Protein AF-W7G709-F1 (afdb_monomer_lite)

Secondary structure (DSSP, 8-state):
--EEEETTEEEEHHHHHHHHHHHHHHHHHHHHHH-TTTT--TTHHHHHHHHHHHHHHHHHHHHHS--EEEE--TT--HHHHHHH--SSEEEEEEE-TT-HHHHHHHHHHHHGGGT---EEEEEETTT-HHHHHHTT--SSSEEEEEEEETTEEEEEEEEE--HHHHHHHHTT-

Sequence (173 aa):
MALICIGSVCFSLFHIGVIILLIINYFSSHIKKIFPSFFKNPNKEEIDKHIGNILEAKRKNKQLEQSIYIELKNTGSLNQVFSSTQNSSIVIKFGAVWCKPCNKIKEYFKNQLNYYYVTLVDIDVDIHPKLNDQHNIKALPTFEFYFNLNNEWVLVHTVIISYKYFSLYRTRK

Structure (mmCIF, N/CA/C/O backbone):
data_AF-W7G709-F1
#
_entry.id   AF-W7G709-F1
#
loop_
_atom_site.group_PDB
_atom_site.id
_atom_site.type_symbol
_atom_site.label_atom_id
_atom_site.label_alt_id
_atom_site.label_comp_id
_atom_site.label_asym_id
_atom_site.label_entity_id
_atom_site.label_seq_id
_atom_site.pdbx_PDB_ins_code
_atom_site.Cartn_x
_atom_site.Cartn_y
_atom_site.Cartn_z
_atom_site.occupancy
_atom_site.B_iso_or_equiv
_atom_site.auth_seq_id
_atom_site.auth_comp_id
_atom_site.auth_asym_id
_atom_site.auth_atom_id
_atom_site.pdbx_PDB_model_num
ATOM 1 N N . MET A 1 1 ? -22.216 15.256 72.982 1.00 58.19 1 MET A N 1
ATOM 2 C CA . MET A 1 1 ? -22.562 14.016 72.254 1.00 58.19 1 MET A CA 1
ATOM 3 C C . MET A 1 1 ? -24.039 13.768 72.474 1.00 58.19 1 MET A C 1
ATOM 5 O O . MET A 1 1 ? -24.439 13.661 73.624 1.00 58.19 1 MET A O 1
ATOM 9 N N . ALA A 1 2 ? -24.855 13.801 71.424 1.00 72.56 2 ALA A N 1
ATOM 10 C CA . ALA A 1 2 ? -26.293 13.628 71.584 1.00 72.56 2 ALA A CA 1
ATOM 11 C C . ALA A 1 2 ? -26.603 12.133 71.815 1.00 72.56 2 ALA A C 1
ATOM 13 O O . ALA A 1 2 ? -26.166 11.272 71.047 1.00 72.56 2 ALA A O 1
ATOM 14 N N . LEU A 1 3 ? -27.296 11.833 72.911 1.00 76.56 3 LEU A N 1
ATOM 15 C CA . LEU A 1 3 ? -27.694 10.491 73.340 1.00 76.56 3 LEU A CA 1
ATOM 16 C C . LEU A 1 3 ? -29.218 10.431 73.336 1.00 76.56 3 LEU A C 1
ATOM 18 O O . LEU A 1 3 ? -29.870 11.354 73.822 1.00 76.56 3 LEU A O 1
ATOM 22 N N . ILE A 1 4 ? -29.774 9.355 72.789 1.00 78.75 4 ILE A N 1
ATOM 23 C CA . ILE A 1 4 ? -31.206 9.069 72.879 1.00 78.75 4 ILE A CA 1
ATOM 24 C C . ILE A 1 4 ? -31.354 7.946 73.901 1.00 78.75 4 ILE A C 1
ATOM 26 O O . ILE A 1 4 ? -30.787 6.867 73.721 1.00 78.75 4 ILE A O 1
ATOM 30 N N . CYS A 1 5 ? -32.082 8.212 74.983 1.00 79.12 5 CYS A N 1
ATOM 31 C CA . CYS A 1 5 ? -32.358 7.229 76.024 1.00 79.12 5 CYS A CA 1
ATOM 32 C C . CYS A 1 5 ? -33.815 6.773 75.924 1.00 79.12 5 CYS A C 1
ATOM 34 O O . CYS A 1 5 ? -34.726 7.600 75.906 1.00 79.12 5 CYS A O 1
ATOM 36 N N . ILE A 1 6 ? -34.030 5.460 75.847 1.00 81.19 6 ILE A N 1
ATOM 37 C CA . ILE A 1 6 ? -35.357 4.837 75.875 1.00 81.19 6 ILE A CA 1
ATOM 38 C C . ILE A 1 6 ? -35.389 3.975 77.136 1.00 81.19 6 ILE A C 1
ATOM 40 O O . ILE A 1 6 ? -34.782 2.907 77.192 1.00 81.19 6 ILE A O 1
ATOM 44 N N . GLY A 1 7 ? -36.047 4.476 78.182 1.00 82.12 7 GLY A N 1
ATOM 45 C CA . GLY A 1 7 ? -36.020 3.853 79.506 1.00 82.12 7 GLY A CA 1
ATOM 46 C C . GLY A 1 7 ? -34.643 3.965 80.170 1.00 82.12 7 GLY A C 1
ATOM 47 O O . GLY A 1 7 ? -34.053 5.042 80.201 1.00 82.12 7 GLY A O 1
ATOM 48 N N . SER A 1 8 ? -34.125 2.857 80.704 1.00 83.12 8 SER A N 1
ATOM 49 C CA . SER A 1 8 ? -32.830 2.791 81.402 1.00 83.12 8 SER A CA 1
ATOM 50 C C . SER A 1 8 ? -31.611 2.663 80.475 1.00 83.12 8 SER A C 1
ATOM 52 O O . SER A 1 8 ? -30.483 2.595 80.962 1.00 83.12 8 SER A O 1
ATOM 54 N N . VAL A 1 9 ? -31.808 2.627 79.150 1.00 76.12 9 VAL A N 1
ATOM 55 C CA . VAL A 1 9 ? -30.741 2.385 78.167 1.00 76.12 9 VAL A CA 1
ATOM 56 C C . VAL A 1 9 ? -30.542 3.613 77.281 1.00 76.12 9 VAL A C 1
ATOM 58 O O . VAL A 1 9 ? -31.484 4.099 76.655 1.00 76.12 9 VAL A O 1
ATOM 61 N N . CYS A 1 10 ? -29.301 4.100 77.204 1.00 78.81 10 CYS A N 1
ATOM 62 C CA . CYS A 1 10 ? -28.908 5.238 76.375 1.00 78.81 10 CYS A CA 1
ATOM 63 C C . CYS A 1 10 ? -28.056 4.782 75.188 1.00 78.81 10 CYS A C 1
ATOM 65 O O . CYS A 1 10 ? -26.997 4.181 75.369 1.00 78.81 10 CYS A O 1
ATOM 67 N N . PHE A 1 11 ? -28.491 5.111 73.972 1.00 71.88 11 PHE A N 1
ATOM 68 C CA . PHE A 1 11 ? -27.750 4.838 72.745 1.00 71.88 11 PHE A CA 1
ATOM 69 C C . PHE A 1 11 ? -27.148 6.134 72.202 1.00 71.88 11 PHE A C 1
ATOM 71 O O . PHE A 1 11 ? -27.828 7.157 72.078 1.00 71.88 11 PHE A O 1
ATOM 78 N N . SER A 1 12 ? -25.858 6.103 71.855 1.00 77.31 12 SER A N 1
ATOM 79 C CA . SER A 1 12 ? -25.249 7.193 71.089 1.00 77.31 12 SER A CA 1
ATOM 80 C C . SER A 1 12 ? -25.960 7.287 69.739 1.00 77.31 12 SER A C 1
ATOM 82 O O . SER A 1 12 ? -26.118 6.270 69.057 1.00 77.31 12 SER A O 1
ATOM 84 N N . LEU A 1 13 ? -26.360 8.495 69.329 1.00 72.06 13 LEU A N 1
ATOM 85 C CA . LEU A 1 13 ? -26.984 8.753 68.021 1.00 72.06 13 LEU A CA 1
ATOM 86 C C . LEU A 1 13 ? -26.172 8.179 66.848 1.00 72.06 13 LEU A C 1
ATOM 88 O O . LEU A 1 13 ? -26.730 7.831 65.809 1.00 72.06 13 LEU A O 1
ATOM 92 N N . PHE A 1 14 ? -24.866 8.001 67.047 1.00 74.44 14 PHE A N 1
ATOM 93 C CA . PHE A 1 14 ? -23.972 7.362 66.092 1.00 74.44 14 PHE A CA 1
ATOM 94 C C . PHE A 1 14 ? -24.328 5.889 65.824 1.00 74.44 14 PHE A C 1
ATOM 96 O O . PHE A 1 14 ? -24.337 5.460 64.674 1.00 74.44 14 PHE A O 1
ATOM 103 N N . HIS A 1 15 ? -24.696 5.117 66.853 1.00 77.25 15 HIS A N 1
ATOM 104 C CA . HIS A 1 15 ? -25.091 3.713 66.686 1.00 77.25 15 HIS A CA 1
ATOM 105 C C . HIS A 1 15 ? -26.432 3.576 65.969 1.00 77.25 15 HIS A C 1
ATOM 107 O O . HIS A 1 15 ? -26.582 2.704 65.117 1.00 77.25 15 HIS A O 1
ATOM 113 N N . ILE A 1 16 ? -27.378 4.470 66.260 1.00 81.12 16 ILE A N 1
ATOM 114 C CA . ILE A 1 16 ? -28.667 4.515 65.561 1.00 81.12 16 ILE A CA 1
ATOM 115 C C . ILE A 1 16 ? -28.438 4.834 64.077 1.00 81.12 16 ILE A C 1
ATOM 117 O O . ILE A 1 16 ? -29.000 4.163 63.215 1.00 81.12 16 ILE A O 1
ATOM 121 N N . GLY A 1 17 ? -27.544 5.780 63.767 1.00 81.94 17 GLY A N 1
ATOM 122 C CA . GLY A 1 17 ? -27.148 6.088 62.390 1.00 81.94 17 GLY A CA 1
ATOM 123 C C . GLY A 1 17 ? -26.525 4.897 61.654 1.00 81.94 17 GLY A C 1
ATOM 124 O O . GLY A 1 17 ? -26.911 4.608 60.523 1.00 81.94 17 GLY A O 1
ATOM 125 N N . VAL A 1 18 ? -25.617 4.157 62.300 1.00 85.50 18 VAL A N 1
ATOM 126 C CA . VAL A 1 18 ? -24.998 2.953 61.713 1.00 85.50 18 VAL A CA 1
ATOM 127 C C . VAL A 1 18 ? -26.038 1.858 61.458 1.00 85.50 18 VAL A C 1
ATOM 129 O O . VAL A 1 18 ? -26.038 1.260 60.385 1.00 85.50 18 VAL A O 1
ATOM 132 N N . ILE A 1 19 ? -26.964 1.627 62.391 1.00 84.06 19 ILE A N 1
ATOM 133 C CA . ILE A 1 19 ? -28.033 0.628 62.232 1.00 84.06 19 ILE A CA 1
ATOM 134 C C . ILE A 1 19 ? -28.986 1.024 61.097 1.00 84.06 19 ILE A C 1
ATOM 136 O O . ILE A 1 19 ? -29.310 0.188 60.256 1.00 84.06 19 ILE A O 1
ATOM 140 N N . ILE A 1 20 ? -29.384 2.297 61.014 1.00 84.25 20 ILE A N 1
ATOM 141 C CA . ILE A 1 20 ? -30.223 2.806 59.919 1.00 84.25 20 ILE A CA 1
ATOM 142 C C . ILE A 1 20 ? -29.513 2.642 58.572 1.00 84.25 20 ILE A C 1
ATOM 144 O O . ILE A 1 20 ? -30.128 2.170 57.620 1.00 84.25 20 ILE A O 1
ATOM 148 N N . LEU A 1 21 ? -28.218 2.958 58.483 1.00 83.19 21 LEU A N 1
ATOM 149 C CA . LEU A 1 21 ? -27.443 2.758 57.256 1.00 83.19 21 LEU A CA 1
ATOM 150 C C . LEU A 1 21 ? -27.347 1.281 56.863 1.00 83.19 21 LEU A C 1
ATOM 152 O O . LEU A 1 21 ? -27.469 0.963 55.681 1.00 83.19 21 LEU A O 1
ATOM 156 N N . LEU A 1 22 ? -27.183 0.372 57.828 1.00 81.69 22 LEU A N 1
ATOM 157 C CA . LEU A 1 22 ? -27.177 -1.069 57.567 1.00 81.69 22 LEU A CA 1
ATOM 158 C C . LEU A 1 22 ? -28.542 -1.563 57.073 1.00 81.69 22 LEU A C 1
ATOM 160 O O . LEU A 1 22 ? -28.590 -2.336 56.117 1.00 81.69 22 LEU A O 1
ATOM 164 N N . ILE A 1 23 ? -29.642 -1.074 57.653 1.00 84.25 23 ILE A N 1
ATOM 165 C CA . ILE A 1 23 ? -31.008 -1.405 57.223 1.00 84.25 23 ILE A CA 1
ATOM 166 C C . ILE A 1 23 ? -31.283 -0.847 55.821 1.00 84.25 23 ILE A C 1
ATOM 168 O O . ILE A 1 23 ? -31.766 -1.583 54.962 1.00 84.25 23 ILE A O 1
ATOM 172 N N . ILE A 1 24 ? -30.927 0.413 55.551 1.00 82.50 24 ILE A N 1
ATOM 173 C CA . ILE A 1 24 ? -31.073 1.031 54.224 1.00 82.50 24 ILE A CA 1
ATOM 174 C C . ILE A 1 24 ? -30.237 0.272 53.192 1.00 82.50 24 ILE A C 1
ATOM 176 O O . ILE A 1 24 ? -30.740 -0.026 52.113 1.00 82.50 24 ILE A O 1
ATOM 180 N N . ASN A 1 25 ? -28.991 -0.089 53.504 1.00 80.25 25 ASN A N 1
ATOM 181 C CA . ASN A 1 25 ? -28.122 -0.821 52.583 1.00 80.25 25 ASN A CA 1
ATOM 182 C C . ASN A 1 25 ? -28.658 -2.238 52.304 1.00 80.25 25 ASN A C 1
ATOM 184 O O . ASN A 1 25 ? -28.755 -2.642 51.142 1.00 80.25 25 ASN A O 1
ATOM 188 N N . TYR A 1 26 ? -29.097 -2.951 53.347 1.00 80.88 26 TYR A N 1
ATOM 189 C CA . TYR A 1 26 ? -29.719 -4.273 53.242 1.00 80.88 26 TYR A CA 1
ATOM 190 C C . TYR A 1 26 ? -30.987 -4.242 52.376 1.00 80.88 26 TYR A C 1
ATOM 192 O O . TYR A 1 26 ? -31.121 -5.021 51.427 1.00 80.88 26 TYR A O 1
ATOM 200 N N . PHE A 1 27 ? -31.884 -3.285 52.632 1.00 77.56 27 PHE A N 1
ATOM 201 C CA . PHE A 1 27 ? -33.106 -3.129 51.849 1.00 77.56 27 PHE A CA 1
ATOM 202 C C . PHE A 1 27 ? -32.852 -2.569 50.450 1.00 77.56 27 PHE A C 1
ATOM 204 O O . PHE A 1 27 ? -33.561 -2.960 49.529 1.00 77.56 27 PHE A O 1
ATOM 211 N N . SER A 1 28 ? -31.832 -1.734 50.228 1.00 66.81 28 SER A N 1
ATOM 212 C CA . SER A 1 28 ? -31.510 -1.201 48.893 1.00 66.81 28 SER A CA 1
ATOM 213 C C . SER A 1 28 ? -31.225 -2.314 47.878 1.00 66.81 28 SER A C 1
ATOM 215 O O . SER A 1 28 ? -31.598 -2.210 46.707 1.00 66.81 28 SER A O 1
ATOM 217 N N . SER A 1 29 ? -30.623 -3.411 48.345 1.00 63.19 29 SER A N 1
ATOM 218 C CA . SER A 1 29 ? -30.356 -4.605 47.543 1.00 63.19 29 SER A CA 1
ATOM 219 C C . SER A 1 29 ? -31.650 -5.343 47.180 1.00 63.19 29 SER A C 1
ATOM 221 O O . SER A 1 29 ? -31.835 -5.772 46.039 1.00 63.19 29 SER A O 1
ATOM 223 N N . HIS A 1 30 ? -32.594 -5.427 48.121 1.00 68.19 30 HIS A N 1
ATOM 224 C CA . HIS A 1 30 ? -33.884 -6.084 47.910 1.00 68.19 30 HIS A CA 1
ATOM 225 C C . HIS A 1 30 ? -34.884 -5.232 47.113 1.00 68.19 30 HIS A C 1
ATOM 227 O O . HIS A 1 30 ? -35.581 -5.764 46.253 1.00 68.19 30 HIS A O 1
ATOM 233 N N . ILE A 1 31 ? -34.915 -3.913 47.313 1.00 66.31 31 ILE A N 1
ATOM 234 C CA . ILE A 1 31 ? -35.803 -2.977 46.603 1.00 66.31 31 ILE A CA 1
ATOM 235 C C . ILE A 1 31 ? -35.521 -2.990 45.093 1.00 66.31 31 ILE A C 1
ATOM 237 O O . ILE A 1 31 ? -36.461 -3.014 44.298 1.00 66.31 31 ILE A O 1
ATOM 241 N N . LYS A 1 32 ? -34.246 -3.073 44.679 1.00 61.91 32 LYS A N 1
ATOM 242 C CA . LYS A 1 32 ? -33.859 -3.207 43.259 1.00 61.91 32 LYS A CA 1
ATOM 243 C C . LYS A 1 32 ? -34.388 -4.490 42.605 1.00 61.91 32 LYS A C 1
ATOM 245 O O . LYS A 1 32 ? -34.654 -4.488 41.407 1.00 61.91 32 LYS A O 1
ATOM 250 N N . LYS A 1 33 ? -34.547 -5.573 43.377 1.00 67.06 33 LYS A N 1
ATOM 251 C CA . LYS A 1 33 ? -35.138 -6.842 42.913 1.00 67.06 33 LYS A CA 1
ATOM 252 C C . LYS A 1 33 ? -36.668 -6.833 42.927 1.00 67.06 33 LYS A C 1
ATOM 254 O O . LYS A 1 33 ? -37.264 -7.522 42.110 1.00 67.06 33 LYS A O 1
ATOM 259 N N . ILE A 1 34 ? -37.287 -6.084 43.842 1.00 70.75 34 ILE A N 1
ATOM 260 C CA . ILE A 1 34 ? -38.748 -6.035 44.029 1.00 70.75 34 ILE A CA 1
ATOM 261 C C . ILE A 1 34 ? -39.419 -5.086 43.027 1.00 70.75 34 ILE A C 1
ATOM 263 O O . ILE A 1 34 ? -40.490 -5.404 42.520 1.00 70.75 34 ILE A O 1
ATOM 267 N N . PHE A 1 35 ? -38.783 -3.963 42.680 1.00 63.22 35 PHE A N 1
ATOM 268 C CA . PHE A 1 35 ? -39.315 -3.002 41.705 1.00 63.22 35 PHE A CA 1
ATOM 269 C C . PHE A 1 35 ? -38.392 -2.817 40.485 1.00 63.22 35 PHE A C 1
ATOM 271 O O . PHE A 1 35 ? -37.974 -1.695 40.188 1.00 63.22 35 PHE A O 1
ATOM 278 N N . PRO A 1 36 ? -38.078 -3.884 39.725 1.00 59.50 36 PRO A N 1
ATOM 279 C CA . PRO A 1 36 ? -37.261 -3.770 38.516 1.00 59.50 36 PRO A CA 1
ATOM 280 C C . PRO A 1 36 ? -37.953 -2.921 37.436 1.00 59.50 36 PRO A C 1
ATOM 282 O O . PRO A 1 36 ? -37.284 -2.281 36.628 1.00 59.50 36 PRO A O 1
ATOM 285 N N . SER A 1 37 ? -39.291 -2.870 37.446 1.00 56.69 37 SER A N 1
ATOM 286 C CA . SER A 1 37 ? -40.111 -2.043 36.555 1.00 56.69 37 SER A CA 1
ATOM 287 C C . SER A 1 37 ? -40.030 -0.544 36.860 1.00 56.69 37 SER A C 1
ATOM 289 O O . SER A 1 37 ? -40.105 0.249 35.929 1.00 56.69 37 SER A O 1
ATOM 291 N N . PHE A 1 38 ? -39.819 -0.140 38.120 1.00 58.53 38 PHE A N 1
ATOM 292 C CA . PHE A 1 38 ? -39.747 1.276 38.520 1.00 58.53 38 PHE A CA 1
ATOM 293 C C . PHE A 1 38 ? -38.429 1.941 38.092 1.00 58.53 38 PHE A C 1
ATOM 295 O O . PHE A 1 38 ? -38.383 3.135 37.820 1.00 58.53 38 PHE A O 1
ATOM 302 N N . PHE A 1 39 ? -37.357 1.155 37.966 1.00 61.03 39 PHE A N 1
ATOM 303 C CA . PHE A 1 39 ? -36.074 1.606 37.416 1.00 61.03 39 PHE A CA 1
ATOM 304 C C . PHE A 1 39 ? -35.947 1.361 35.901 1.00 61.03 39 PHE A C 1
ATOM 306 O O . PHE A 1 39 ? -34.891 1.626 35.318 1.00 61.03 39 PHE A O 1
ATOM 313 N N . LYS A 1 40 ? -36.996 0.847 35.237 1.00 61.53 40 LYS A N 1
ATOM 314 C CA . LYS A 1 40 ? -37.006 0.644 33.785 1.00 61.53 40 LYS A CA 1
ATOM 315 C C . LYS A 1 40 ? -37.235 2.002 33.118 1.00 61.53 40 LYS A C 1
ATOM 317 O O . LYS A 1 40 ? -38.361 2.468 33.009 1.00 61.53 40 LYS A O 1
ATOM 322 N N . ASN A 1 41 ? -36.144 2.651 32.709 1.00 63.28 41 ASN A N 1
ATOM 323 C CA . ASN A 1 41 ? -36.203 3.890 31.935 1.00 63.28 41 ASN A CA 1
ATOM 324 C C . ASN A 1 41 ? -37.074 3.656 30.677 1.00 63.28 41 ASN A C 1
ATOM 326 O O . ASN A 1 41 ? -36.724 2.774 29.885 1.00 63.28 41 ASN A O 1
ATOM 330 N N . PRO A 1 42 ? -38.180 4.404 30.488 1.00 63.09 42 PRO A N 1
ATOM 331 C CA . PRO A 1 42 ? -39.122 4.184 29.389 1.00 63.09 42 PRO A CA 1
ATOM 332 C C . PRO A 1 42 ? -38.474 4.321 28.004 1.00 63.09 42 PRO A C 1
ATOM 334 O O . PRO A 1 42 ? -38.905 3.655 27.070 1.00 63.09 42 PRO A O 1
ATOM 337 N N . ASN A 1 43 ? -37.382 5.084 27.884 1.00 67.31 43 ASN A N 1
ATOM 338 C CA . ASN A 1 43 ? -36.702 5.329 26.607 1.00 67.31 43 ASN A CA 1
ATOM 339 C C . ASN A 1 43 ? -35.505 4.391 26.366 1.00 67.31 43 ASN A C 1
ATOM 341 O O . ASN A 1 43 ? -34.775 4.550 25.389 1.00 67.31 43 ASN A O 1
ATOM 345 N N . LYS A 1 44 ? -35.256 3.417 27.252 1.00 80.06 44 LYS A N 1
ATOM 346 C CA . LYS A 1 44 ? -34.078 2.537 27.159 1.00 80.06 44 LYS A CA 1
ATOM 347 C C . LYS A 1 44 ? -34.056 1.714 25.870 1.00 80.06 44 LYS A C 1
ATOM 349 O O . LYS A 1 44 ? -33.007 1.556 25.265 1.00 80.06 44 LYS A O 1
ATOM 354 N N . GLU A 1 45 ? -35.217 1.240 25.439 1.00 80.88 45 GLU A N 1
ATOM 355 C CA . GLU A 1 45 ? -35.358 0.404 24.244 1.00 80.88 45 GLU A CA 1
ATOM 356 C C . GLU A 1 45 ? -35.073 1.197 22.955 1.00 80.88 45 GLU A C 1
ATOM 358 O O . GLU A 1 45 ? -34.442 0.696 22.026 1.00 80.88 45 GLU A O 1
ATOM 363 N N . GLU A 1 46 ? -35.453 2.477 22.931 1.00 85.00 46 GLU A N 1
ATOM 364 C CA . GLU A 1 46 ? -35.155 3.397 21.831 1.00 85.00 46 GLU A CA 1
ATOM 365 C C . GLU A 1 46 ? -33.663 3.762 21.782 1.00 85.00 46 GLU A C 1
ATOM 367 O O . GLU A 1 46 ? -33.058 3.770 20.707 1.00 85.00 46 GLU A O 1
ATOM 372 N N . ILE A 1 47 ? -33.043 3.976 22.947 1.00 86.31 47 ILE A N 1
ATOM 373 C CA . ILE A 1 47 ? -31.597 4.209 23.078 1.00 86.31 47 ILE A CA 1
ATOM 374 C C . ILE A 1 47 ? -30.807 2.983 22.606 1.00 86.31 47 ILE A C 1
ATOM 376 O O . ILE A 1 47 ? -29.882 3.127 21.805 1.00 86.31 47 ILE A O 1
ATOM 380 N N . ASP A 1 48 ? -31.185 1.780 23.042 1.00 87.69 48 ASP A N 1
ATOM 381 C CA . ASP A 1 48 ? -30.518 0.533 22.654 1.00 87.69 48 ASP A CA 1
ATOM 382 C C . ASP A 1 48 ? -30.643 0.291 21.138 1.00 87.69 48 ASP A C 1
ATOM 384 O O . ASP A 1 48 ? -29.667 -0.089 20.482 1.00 87.69 48 ASP A O 1
ATOM 388 N N . LYS A 1 49 ? -31.803 0.610 20.543 1.00 92.12 49 LYS A N 1
ATOM 389 C CA . LYS A 1 49 ? -32.015 0.569 19.086 1.00 92.12 49 LYS A CA 1
ATOM 390 C C . LYS A 1 49 ? -31.144 1.588 18.347 1.00 92.12 49 LYS A C 1
ATOM 392 O O . LYS A 1 49 ? -30.542 1.258 17.325 1.00 92.12 49 LYS A O 1
ATOM 397 N N . HIS A 1 50 ? -31.037 2.813 18.861 1.00 90.19 50 HIS A N 1
ATOM 398 C CA . HIS A 1 50 ? -30.198 3.855 18.268 1.00 90.19 50 HIS A CA 1
ATOM 399 C C . HIS A 1 50 ? -28.708 3.485 18.324 1.00 90.19 50 HIS A C 1
ATOM 401 O O . HIS A 1 50 ? -27.993 3.616 17.328 1.00 90.19 50 HIS A O 1
ATOM 407 N N . ILE A 1 51 ? -28.252 2.938 19.455 1.00 91.31 51 ILE A N 1
ATOM 408 C CA . ILE A 1 51 ? -26.895 2.400 19.613 1.00 91.31 51 ILE A CA 1
ATOM 409 C C . ILE A 1 51 ? -26.663 1.249 18.628 1.00 91.31 51 ILE A C 1
ATOM 411 O O . ILE A 1 51 ? -25.631 1.234 17.957 1.00 91.31 51 ILE A O 1
ATOM 415 N N . GLY A 1 52 ? -27.621 0.328 18.486 1.00 90.81 52 GLY A N 1
ATOM 416 C CA . GLY A 1 52 ? -27.569 -0.756 17.502 1.00 90.81 52 GLY A CA 1
ATOM 417 C C . GLY A 1 52 ? -27.345 -0.242 16.079 1.00 90.81 52 GLY A C 1
ATOM 418 O O . GLY A 1 52 ? -26.390 -0.656 15.421 1.00 90.81 52 GLY A O 1
ATOM 419 N N . ASN A 1 53 ? -28.135 0.745 15.653 1.00 90.75 53 ASN A N 1
ATOM 420 C CA . ASN A 1 53 ? -28.020 1.357 14.328 1.00 90.75 53 ASN A CA 1
ATOM 421 C C . ASN A 1 53 ? -26.662 2.052 14.113 1.00 90.75 53 ASN A C 1
ATOM 423 O O . ASN A 1 53 ? -26.042 1.889 13.061 1.00 90.75 53 ASN A O 1
ATOM 427 N N . ILE A 1 54 ? -26.157 2.792 15.110 1.00 90.38 54 ILE A N 1
ATOM 428 C CA . ILE A 1 54 ? -24.828 3.430 15.045 1.00 90.38 54 ILE A CA 1
ATOM 429 C C . ILE A 1 54 ? -23.725 2.371 14.934 1.00 90.38 54 ILE A C 1
ATOM 431 O O . ILE A 1 54 ? -22.775 2.536 14.165 1.00 90.38 54 ILE A O 1
ATOM 435 N N . LEU A 1 55 ? -23.827 1.281 15.697 1.00 90.25 55 LEU A N 1
ATOM 436 C CA . LEU A 1 55 ? -22.853 0.192 15.666 1.00 90.25 55 LEU A CA 1
ATOM 437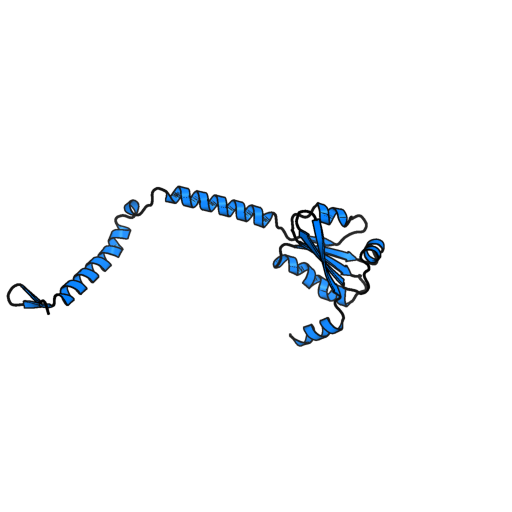 C C . LEU A 1 55 ? -22.890 -0.565 14.336 1.00 90.25 55 LEU A C 1
ATOM 439 O O . LEU A 1 55 ? -21.832 -0.938 13.830 1.00 90.25 55 LEU A O 1
ATOM 443 N N . GLU A 1 56 ? -24.066 -0.773 13.750 1.00 88.50 56 GLU A N 1
ATOM 444 C CA . GLU A 1 56 ? -24.209 -1.362 12.417 1.00 88.50 56 GLU A CA 1
ATOM 445 C C . GLU A 1 56 ? -23.642 -0.458 11.322 1.00 88.50 56 GLU A C 1
ATOM 447 O O . GLU A 1 56 ? -22.897 -0.941 10.470 1.00 88.50 56 GLU A O 1
ATOM 452 N N . ALA A 1 57 ? -23.908 0.849 11.370 1.00 80.12 57 ALA A N 1
ATOM 453 C CA . ALA A 1 57 ? -23.319 1.811 10.441 1.00 80.12 57 ALA A CA 1
ATOM 454 C C . ALA A 1 57 ? -21.786 1.852 10.570 1.00 80.12 57 ALA A C 1
ATOM 456 O O . ALA A 1 57 ? -21.075 1.799 9.567 1.00 80.12 57 ALA A O 1
ATOM 457 N N . LYS A 1 58 ? -21.257 1.847 11.803 1.00 80.81 58 LYS A N 1
ATOM 458 C CA . LYS A 1 58 ? -19.810 1.744 12.052 1.00 80.81 58 LYS A CA 1
ATOM 459 C C . LYS A 1 58 ? -19.225 0.429 11.541 1.00 80.81 58 LYS A C 1
ATOM 461 O O . LYS A 1 58 ? -18.131 0.445 10.985 1.00 80.81 58 LYS A O 1
ATOM 466 N N . ARG A 1 59 ? -19.929 -0.698 11.701 1.00 78.56 59 ARG A N 1
ATOM 467 C CA . ARG A 1 59 ? -19.500 -1.996 11.153 1.00 78.56 59 ARG A CA 1
ATOM 468 C C . ARG A 1 59 ? -19.475 -1.977 9.629 1.00 78.56 59 ARG A C 1
ATOM 470 O O . ARG A 1 59 ? -18.465 -2.381 9.072 1.00 78.56 59 ARG A O 1
ATOM 477 N N . LYS A 1 60 ? -20.518 -1.461 8.973 1.00 71.00 60 LYS A N 1
ATOM 478 C CA . LYS A 1 60 ? -20.565 -1.325 7.508 1.00 71.00 60 LYS A CA 1
ATOM 479 C C . LYS A 1 60 ? -19.451 -0.417 6.984 1.00 71.00 60 LYS A C 1
ATOM 481 O O . LYS A 1 60 ? -18.766 -0.813 6.054 1.00 71.00 60 LYS A O 1
ATOM 486 N N . ASN A 1 61 ? -19.192 0.722 7.627 1.00 67.81 61 ASN A N 1
ATOM 487 C CA . ASN A 1 61 ? -18.091 1.616 7.243 1.00 67.81 61 ASN A CA 1
ATOM 488 C C . ASN A 1 61 ? -16.711 0.970 7.456 1.00 67.81 61 ASN A C 1
ATOM 490 O O . ASN A 1 61 ? -15.880 0.996 6.556 1.00 67.81 61 ASN A O 1
ATOM 494 N N . LYS A 1 62 ? -16.493 0.288 8.588 1.00 65.38 62 LYS A N 1
ATOM 495 C CA . LYS A 1 62 ? -15.267 -0.492 8.840 1.00 65.38 62 LYS A CA 1
ATOM 496 C C . LYS A 1 62 ? -15.071 -1.628 7.826 1.00 65.38 62 LYS A C 1
ATOM 498 O O . LYS A 1 62 ? -13.950 -2.031 7.550 1.00 65.38 62 LYS A O 1
ATOM 503 N N . GLN A 1 63 ? -16.166 -2.159 7.289 1.00 59.19 63 GLN A N 1
ATOM 504 C CA . GLN A 1 63 ? -16.171 -3.194 6.260 1.00 59.19 63 GLN A CA 1
ATOM 505 C C . GLN A 1 63 ? -16.103 -2.619 4.834 1.00 59.19 63 GLN A C 1
ATOM 507 O O . GLN A 1 63 ? -15.940 -3.401 3.906 1.00 59.19 63 GLN A O 1
ATOM 512 N N . LEU A 1 64 ? -16.215 -1.298 4.646 1.00 57.78 64 LEU A N 1
ATOM 513 C CA . LEU A 1 64 ? -15.879 -0.594 3.401 1.00 57.78 64 LEU A CA 1
ATOM 514 C C . LEU A 1 64 ? -14.383 -0.233 3.345 1.00 57.78 64 LEU A C 1
ATOM 516 O O . LEU A 1 64 ? -13.800 -0.234 2.267 1.00 57.78 64 LEU A O 1
ATOM 520 N N . GLU A 1 65 ? -13.742 -0.004 4.494 1.00 63.03 65 GLU A N 1
ATOM 521 C CA . GLU A 1 65 ? -12.285 0.170 4.635 1.00 63.03 65 GLU A CA 1
ATOM 522 C C . GLU A 1 65 ? -11.542 -1.180 4.628 1.00 63.03 65 GLU A C 1
ATOM 524 O O . GLU A 1 65 ? -10.720 -1.468 5.496 1.00 63.03 65 GLU A O 1
ATOM 529 N N . GLN A 1 66 ? -11.850 -2.082 3.694 1.00 73.44 66 GLN A N 1
ATOM 530 C CA . GLN A 1 66 ? -11.068 -3.319 3.595 1.00 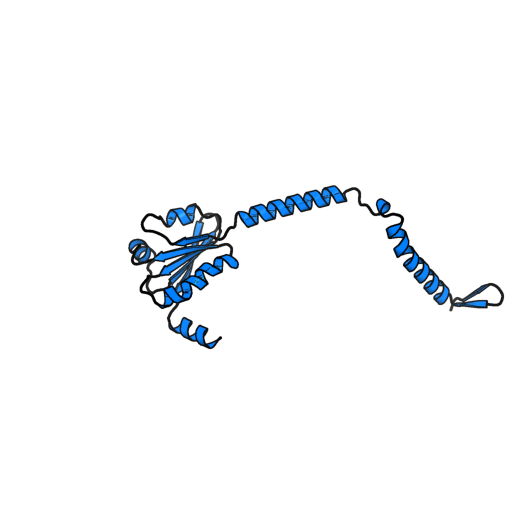73.44 66 GLN A CA 1
ATOM 531 C C . GLN A 1 66 ? -9.700 -2.976 3.016 1.00 73.44 66 GLN A C 1
ATOM 533 O O . GLN A 1 66 ? -9.586 -2.354 1.958 1.00 73.44 66 GLN A O 1
ATOM 538 N N . SER A 1 67 ? -8.650 -3.363 3.729 1.00 86.94 67 SER A N 1
ATOM 539 C CA . SER A 1 67 ? -7.282 -3.273 3.250 1.00 86.94 67 SER A CA 1
ATOM 540 C C . SER A 1 67 ? -7.091 -4.285 2.111 1.00 86.94 67 SER A C 1
ATOM 542 O O . SER A 1 67 ? -7.545 -5.428 2.186 1.00 86.94 67 SER A O 1
ATOM 544 N N . ILE A 1 68 ? -6.457 -3.864 1.014 1.00 91.88 68 ILE A N 1
ATOM 545 C CA . ILE A 1 68 ? -6.351 -4.662 -0.220 1.00 91.88 68 ILE A CA 1
ATOM 546 C C . ILE A 1 68 ? -4.878 -4.832 -0.571 1.00 91.88 68 ILE A C 1
ATOM 548 O O . ILE A 1 68 ? -4.129 -3.862 -0.549 1.00 91.88 68 ILE A O 1
ATOM 552 N N . TYR A 1 69 ? -4.463 -6.045 -0.941 1.00 94.44 69 TYR A N 1
ATOM 553 C CA . TYR A 1 69 ? -3.153 -6.297 -1.542 1.00 94.44 69 TYR A CA 1
ATOM 554 C C . TYR A 1 69 ? -3.309 -6.668 -3.015 1.00 94.44 69 TYR A C 1
ATOM 556 O O . TYR A 1 69 ? -4.076 -7.570 -3.356 1.00 94.44 69 TYR A O 1
ATOM 564 N N . ILE A 1 70 ? -2.561 -5.985 -3.879 1.00 94.31 70 ILE A N 1
ATOM 565 C CA . ILE A 1 70 ? -2.603 -6.146 -5.331 1.00 94.31 70 ILE A CA 1
ATOM 566 C C . ILE A 1 70 ? -1.186 -6.403 -5.833 1.00 94.31 70 ILE A C 1
ATOM 568 O O . ILE A 1 70 ? -0.296 -5.581 -5.649 1.00 94.31 70 ILE A O 1
ATOM 572 N N . GLU A 1 71 ? -0.985 -7.525 -6.516 1.00 94.44 71 GLU A N 1
ATOM 573 C CA . GLU A 1 71 ? 0.213 -7.760 -7.324 1.00 94.44 71 GLU A CA 1
ATOM 574 C C . GLU A 1 71 ? -0.089 -7.306 -8.756 1.00 94.44 71 GLU A C 1
ATOM 576 O O . GLU A 1 71 ? -0.964 -7.868 -9.426 1.00 94.44 71 GLU A O 1
ATOM 581 N N . LEU A 1 72 ? 0.569 -6.234 -9.203 1.00 92.75 72 LEU A N 1
ATOM 582 C CA . LEU A 1 72 ? 0.242 -5.585 -10.468 1.00 92.75 72 LEU A CA 1
ATOM 583 C C . LEU A 1 72 ? 0.743 -6.440 -11.642 1.00 92.75 72 LEU A C 1
ATOM 585 O O . LEU A 1 72 ? 1.937 -6.510 -11.926 1.00 92.75 72 LEU A O 1
ATOM 589 N N . LYS A 1 73 ? -0.180 -7.099 -12.347 1.00 85.19 73 LYS A N 1
ATOM 590 C CA . LYS A 1 73 ? 0.121 -7.903 -13.547 1.00 85.19 73 LYS A CA 1
ATOM 591 C C . LYS A 1 73 ? 0.295 -7.020 -14.790 1.00 85.19 73 LYS A C 1
ATOM 593 O O . LYS A 1 73 ? -0.165 -5.886 -14.796 1.00 85.19 73 LYS A O 1
ATOM 598 N N . ASN A 1 74 ? 0.865 -7.575 -15.866 1.00 70.31 74 ASN A N 1
ATOM 599 C CA . ASN A 1 74 ? 1.105 -6.901 -17.159 1.00 70.31 74 ASN A CA 1
ATOM 600 C C . ASN A 1 74 ? -0.099 -6.130 -17.738 1.00 70.31 74 ASN A C 1
ATOM 602 O O . ASN A 1 74 ? 0.082 -5.126 -18.415 1.00 70.31 74 ASN A O 1
ATOM 606 N N . THR A 1 75 ? -1.328 -6.593 -17.501 1.00 67.50 75 THR A N 1
ATOM 607 C CA . THR A 1 75 ? -2.556 -5.951 -18.004 1.00 67.50 75 THR A CA 1
ATOM 608 C C . THR A 1 75 ? -3.175 -4.953 -17.022 1.00 67.50 75 THR A C 1
ATOM 610 O O . THR A 1 75 ? -4.137 -4.273 -17.371 1.00 67.50 75 THR A O 1
ATOM 613 N N . GLY A 1 76 ? -2.679 -4.885 -15.784 1.00 70.50 76 GLY A N 1
ATOM 614 C CA . GLY A 1 76 ? -3.205 -4.004 -14.746 1.00 70.50 76 GLY A CA 1
ATOM 615 C C . GLY A 1 76 ? -2.651 -2.590 -14.881 1.00 70.50 76 GLY A C 1
ATOM 616 O O . GLY A 1 76 ? -1.446 -2.406 -15.024 1.00 70.50 76 GLY A O 1
ATOM 617 N N . SER A 1 77 ? -3.523 -1.583 -14.802 1.00 83.94 77 SER A N 1
ATOM 618 C CA . SER A 1 77 ? -3.111 -0.176 -14.816 1.00 83.94 77 SER A CA 1
ATOM 619 C C . SER A 1 77 ? -3.050 0.382 -13.399 1.00 83.94 77 SER A C 1
ATOM 621 O O . SER A 1 77 ? -4.052 0.374 -12.686 1.00 83.94 77 SER A O 1
ATOM 623 N N . LEU A 1 78 ? -1.901 0.940 -13.008 1.00 91.50 78 LEU A N 1
ATOM 624 C CA . LEU A 1 78 ? -1.724 1.568 -11.695 1.00 91.50 78 LEU A CA 1
ATOM 625 C C . LEU A 1 78 ? -2.763 2.679 -11.442 1.00 91.50 78 LEU A C 1
ATOM 627 O O . LEU A 1 78 ? -3.352 2.739 -10.368 1.00 91.50 78 LEU A O 1
ATOM 631 N N . ASN A 1 79 ? -3.086 3.477 -12.463 1.00 91.50 79 ASN A N 1
ATOM 632 C CA . ASN A 1 79 ? -4.104 4.532 -12.380 1.00 91.50 79 ASN A CA 1
ATOM 633 C C . ASN A 1 79 ? -5.486 4.006 -11.966 1.00 91.50 79 ASN A C 1
ATOM 635 O O . ASN A 1 79 ? -6.198 4.670 -11.219 1.00 91.50 79 ASN A O 1
ATOM 639 N N . GLN A 1 80 ? -5.859 2.795 -12.396 1.00 91.62 80 GLN A N 1
ATOM 640 C CA . GLN A 1 80 ? -7.131 2.195 -11.990 1.00 91.62 80 GLN A CA 1
ATOM 641 C C . GLN A 1 80 ? -7.143 1.889 -10.493 1.00 91.62 80 GLN A C 1
ATOM 643 O O . GLN A 1 80 ? -8.181 2.044 -9.861 1.00 91.62 80 GLN A O 1
ATOM 648 N N . VAL A 1 81 ? -6.006 1.506 -9.906 1.00 92.81 81 VAL A N 1
ATOM 649 C CA . VAL A 1 81 ? -5.895 1.293 -8.455 1.00 92.81 81 VAL A CA 1
ATOM 650 C C . VAL A 1 81 ? -6.137 2.603 -7.702 1.00 92.81 81 VAL A C 1
ATOM 652 O O . VAL A 1 81 ? -6.934 2.629 -6.768 1.00 92.81 81 VAL A O 1
ATOM 655 N N . PHE A 1 82 ? -5.529 3.701 -8.158 1.00 92.56 82 PHE A N 1
ATOM 656 C CA . PHE A 1 82 ? -5.731 5.036 -7.583 1.00 92.56 82 PHE A CA 1
ATOM 657 C C . PHE A 1 82 ? -7.179 5.540 -7.688 1.00 92.56 82 PHE A C 1
ATOM 659 O O . PHE A 1 82 ? -7.646 6.232 -6.787 1.00 92.56 82 PHE A O 1
ATOM 666 N N . SER A 1 83 ? -7.897 5.205 -8.764 1.00 90.81 83 SER A N 1
ATOM 667 C CA . SER A 1 83 ? -9.301 5.609 -8.944 1.00 90.81 83 SER A CA 1
ATOM 668 C C . SER A 1 83 ? -10.310 4.692 -8.250 1.00 90.81 83 SER A C 1
ATOM 670 O O . SER A 1 83 ? -11.415 5.131 -7.953 1.00 90.81 83 SER A O 1
ATOM 672 N N . SER A 1 84 ? -9.973 3.416 -8.048 1.00 88.25 84 SER A N 1
ATOM 673 C CA . SER A 1 84 ? -10.912 2.400 -7.542 1.00 88.25 84 SER A CA 1
ATOM 674 C C . SER A 1 84 ? -10.835 2.181 -6.037 1.00 88.25 84 SER A C 1
ATOM 676 O O . SER A 1 84 ? -11.767 1.620 -5.460 1.00 88.25 84 SER A O 1
ATOM 678 N N . THR A 1 85 ? -9.738 2.582 -5.392 1.00 88.75 85 THR A N 1
ATOM 679 C CA . THR A 1 85 ? -9.583 2.337 -3.961 1.00 88.75 85 THR A CA 1
ATOM 680 C C . THR A 1 85 ? -10.454 3.258 -3.110 1.00 88.75 85 THR A C 1
ATOM 682 O O . THR A 1 85 ? -10.541 4.460 -3.341 1.00 88.75 85 THR A O 1
ATOM 685 N N . GLN A 1 86 ? -11.070 2.674 -2.082 1.00 86.94 86 GLN A N 1
ATOM 686 C CA . GLN A 1 86 ? -11.814 3.388 -1.042 1.00 86.94 86 GLN A CA 1
ATOM 687 C C . GLN A 1 86 ? -10.891 3.861 0.100 1.00 86.94 86 GLN A C 1
ATOM 689 O O . GLN A 1 86 ? -11.289 4.698 0.906 1.00 86.94 86 GLN A O 1
ATOM 694 N N . ASN A 1 87 ? -9.672 3.314 0.199 1.00 89.12 87 ASN A N 1
ATOM 695 C CA . ASN A 1 87 ? -8.740 3.624 1.283 1.00 89.12 87 ASN A CA 1
ATOM 696 C C . ASN A 1 87 ? -8.055 4.972 1.038 1.00 89.12 87 ASN A C 1
ATOM 698 O O . ASN A 1 87 ? -7.556 5.214 -0.055 1.00 89.12 87 ASN A O 1
ATOM 702 N N . SER A 1 88 ? -7.901 5.796 2.076 1.00 91.94 88 SER A N 1
ATOM 703 C CA . SER A 1 88 ? -7.173 7.073 1.974 1.00 91.94 88 SER A CA 1
ATOM 704 C C . SER A 1 88 ? -5.653 6.919 1.853 1.00 91.94 88 SER A C 1
ATOM 706 O O . SER A 1 88 ? -4.957 7.917 1.691 1.00 91.94 88 SER A O 1
ATOM 708 N N . SER A 1 89 ? -5.122 5.697 1.959 1.00 94.75 89 SER A N 1
ATOM 709 C CA . SER A 1 89 ? -3.690 5.406 1.877 1.00 94.75 89 SER A CA 1
ATOM 710 C C . SER A 1 89 ? -3.398 4.286 0.881 1.00 94.75 89 SER A C 1
ATOM 712 O O . SER A 1 89 ? -4.040 3.227 0.899 1.00 94.75 89 SER A O 1
ATOM 714 N N . ILE A 1 90 ? -2.388 4.515 0.041 1.00 96.50 90 ILE A N 1
ATOM 715 C CA . ILE A 1 90 ? -1.805 3.517 -0.854 1.00 96.50 90 ILE A CA 1
ATOM 716 C C . ILE A 1 90 ? -0.311 3.431 -0.551 1.00 96.50 90 ILE A C 1
ATOM 718 O O . ILE A 1 90 ? 0.371 4.451 -0.466 1.00 96.50 90 ILE A O 1
ATOM 722 N N . VAL A 1 91 ? 0.214 2.217 -0.424 1.00 97.38 91 VAL A N 1
ATOM 723 C CA . VAL A 1 91 ? 1.657 1.982 -0.351 1.00 97.38 91 VAL A CA 1
ATOM 724 C C . VAL A 1 91 ? 2.065 1.113 -1.524 1.00 97.38 91 VAL A C 1
ATOM 726 O O . VAL A 1 91 ? 1.598 -0.017 -1.667 1.00 97.38 91 VAL A O 1
ATOM 729 N N . ILE A 1 92 ? 2.951 1.642 -2.357 1.00 97.62 92 ILE A N 1
ATOM 730 C CA . ILE A 1 92 ? 3.493 0.939 -3.515 1.00 97.62 92 ILE A CA 1
ATOM 731 C C . ILE A 1 92 ? 4.869 0.411 -3.142 1.00 97.62 92 ILE A C 1
ATOM 733 O O . ILE A 1 92 ? 5.711 1.161 -2.656 1.00 97.62 92 ILE A O 1
ATOM 737 N N . LYS A 1 93 ? 5.114 -0.875 -3.371 1.00 97.25 93 LYS A N 1
ATOM 738 C CA . LYS A 1 93 ? 6.428 -1.495 -3.234 1.00 97.25 93 LYS A CA 1
ATOM 739 C C . LYS A 1 93 ? 6.936 -1.884 -4.617 1.00 97.25 93 LYS A C 1
ATOM 741 O O . LYS A 1 93 ? 6.384 -2.781 -5.248 1.00 97.25 93 LYS A O 1
ATOM 746 N N . PHE A 1 94 ? 8.040 -1.273 -5.021 1.00 97.38 94 PHE A N 1
ATOM 747 C CA . PHE A 1 94 ? 8.805 -1.655 -6.201 1.00 97.38 94 PHE A CA 1
ATOM 748 C C . PHE A 1 94 ? 9.818 -2.740 -5.829 1.00 97.38 94 PHE A C 1
ATOM 750 O O . PHE A 1 94 ? 10.605 -2.589 -4.884 1.00 97.38 94 PHE A O 1
ATOM 757 N N . GLY A 1 95 ? 9.790 -3.851 -6.559 1.00 96.25 95 GLY A N 1
ATOM 758 C CA . GLY A 1 95 ? 10.671 -4.997 -6.362 1.00 96.25 95 GLY A CA 1
ATOM 759 C C . GLY A 1 95 ? 10.962 -5.733 -7.667 1.00 96.25 95 GLY A C 1
ATOM 760 O O . GLY A 1 95 ? 10.578 -5.284 -8.735 1.00 96.25 95 GLY A O 1
ATOM 761 N N . ALA A 1 96 ? 11.653 -6.864 -7.557 1.00 95.69 96 ALA A N 1
ATOM 762 C CA . ALA A 1 96 ? 11.911 -7.784 -8.664 1.00 95.69 96 ALA A CA 1
ATOM 763 C C . ALA A 1 96 ? 12.039 -9.214 -8.125 1.00 95.69 96 ALA A C 1
ATOM 765 O O . ALA A 1 96 ? 12.447 -9.402 -6.970 1.00 95.69 96 ALA A O 1
ATOM 766 N N . VAL A 1 97 ? 11.759 -10.227 -8.947 1.00 94.62 97 VAL A N 1
ATOM 767 C CA . VAL A 1 97 ? 11.868 -11.644 -8.539 1.00 94.62 97 VAL A CA 1
ATOM 768 C C . VAL A 1 97 ? 13.287 -12.012 -8.083 1.00 94.62 97 VAL A C 1
ATOM 770 O O . VAL A 1 97 ? 13.459 -12.702 -7.075 1.00 94.62 97 VAL A O 1
ATOM 773 N N . TRP A 1 98 ? 14.320 -11.521 -8.773 1.00 94.62 98 TRP A N 1
ATOM 774 C CA . TRP A 1 98 ? 15.728 -11.792 -8.442 1.00 94.62 98 TRP A CA 1
ATOM 775 C C . TRP A 1 98 ? 16.233 -10.996 -7.224 1.00 94.62 98 TRP A C 1
ATOM 777 O O . TRP A 1 98 ? 17.309 -11.273 -6.684 1.00 94.62 98 TRP A O 1
ATOM 787 N N . CYS A 1 99 ? 15.457 -10.026 -6.735 1.00 93.88 99 CYS A N 1
ATOM 788 C CA . CYS A 1 99 ? 15.831 -9.193 -5.601 1.00 93.88 99 CYS A CA 1
ATOM 789 C C . CYS A 1 99 ? 15.627 -9.938 -4.266 1.00 93.88 99 CYS A C 1
ATOM 791 O O . CYS A 1 99 ? 14.551 -9.948 -3.659 1.00 93.88 99 CYS A O 1
ATOM 793 N N . LYS A 1 100 ? 16.710 -10.519 -3.735 1.00 92.56 100 LYS A N 1
ATOM 794 C CA . LYS A 1 100 ? 16.716 -11.217 -2.435 1.00 92.56 100 LYS A CA 1
ATOM 795 C C . LYS A 1 100 ? 16.116 -10.413 -1.263 1.00 92.56 100 LYS A C 1
ATOM 797 O O . LYS A 1 100 ? 15.329 -11.003 -0.521 1.00 92.56 100 LYS A O 1
ATOM 802 N N . PRO A 1 101 ? 16.450 -9.127 -1.023 1.00 92.75 101 PRO A N 1
ATOM 803 C CA . PRO A 1 101 ? 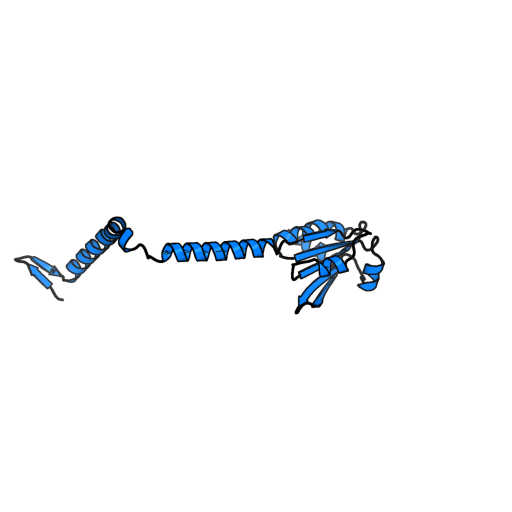15.855 -8.377 0.079 1.00 92.75 101 PRO A CA 1
ATOM 804 C C . PRO A 1 101 ? 14.359 -8.151 -0.153 1.00 92.75 101 PRO A C 1
ATOM 806 O O . PRO A 1 101 ? 13.602 -8.310 0.799 1.00 92.75 101 PRO A O 1
ATOM 809 N N . CYS A 1 102 ? 13.927 -7.911 -1.398 1.00 94.25 102 CYS A N 1
ATOM 810 C CA . CYS A 1 102 ? 12.518 -7.777 -1.774 1.00 94.25 102 CYS A CA 1
ATOM 811 C C . CYS A 1 102 ? 11.702 -9.027 -1.416 1.00 94.25 102 CYS A C 1
ATOM 813 O O . CYS A 1 102 ? 10.618 -8.918 -0.849 1.00 94.25 102 CYS A O 1
ATOM 815 N N . ASN A 1 103 ? 12.238 -10.221 -1.681 1.00 93.19 103 ASN A N 1
ATOM 816 C CA . ASN A 1 103 ? 11.559 -11.474 -1.338 1.00 93.19 103 ASN A CA 1
ATOM 817 C C . ASN A 1 103 ? 11.438 -11.671 0.178 1.00 93.19 103 ASN A C 1
ATOM 819 O O . ASN A 1 103 ? 10.397 -12.110 0.661 1.00 93.19 103 ASN A O 1
ATOM 823 N N . LYS A 1 104 ? 12.463 -11.289 0.951 1.00 91.88 104 LYS A N 1
ATOM 824 C CA . LYS A 1 104 ? 12.438 -11.424 2.417 1.00 91.88 104 LYS A CA 1
ATOM 825 C C . LYS A 1 104 ? 11.383 -10.547 3.093 1.00 91.88 104 LYS A C 1
ATOM 827 O O . LYS A 1 104 ? 10.846 -10.943 4.121 1.00 91.88 104 LYS A O 1
ATOM 832 N N . ILE A 1 105 ? 11.113 -9.362 2.549 1.00 92.94 105 ILE A N 1
ATOM 833 C CA . ILE A 1 105 ? 10.121 -8.429 3.105 1.00 92.94 105 ILE A CA 1
ATOM 834 C C . ILE A 1 105 ? 8.709 -8.640 2.540 1.00 92.94 105 ILE A C 1
ATOM 836 O O . ILE A 1 105 ? 7.775 -8.045 3.067 1.00 92.94 105 ILE A O 1
ATOM 840 N N . LYS A 1 106 ? 8.533 -9.447 1.478 1.00 92.56 106 LYS A N 1
ATOM 841 C CA . LYS A 1 106 ? 7.247 -9.586 0.763 1.00 92.56 106 LYS A CA 1
ATOM 842 C C . LYS A 1 106 ? 6.117 -10.000 1.706 1.00 92.56 106 LYS A C 1
ATOM 844 O O . LYS A 1 106 ? 5.045 -9.408 1.665 1.00 92.56 106 LYS A O 1
ATOM 849 N N . GLU A 1 107 ? 6.382 -10.957 2.591 1.00 94.19 107 GLU A N 1
ATOM 850 C CA . GLU A 1 107 ? 5.385 -11.442 3.548 1.00 94.19 107 GLU A CA 1
ATOM 851 C C . GLU A 1 107 ? 5.087 -10.423 4.653 1.00 94.19 107 GLU A C 1
ATOM 853 O O . GLU A 1 107 ? 3.934 -10.202 5.004 1.00 94.19 107 GLU A O 1
ATOM 858 N N . TYR A 1 108 ? 6.116 -9.735 5.162 1.00 93.50 108 TYR A N 1
ATOM 859 C CA . TYR A 1 108 ? 5.923 -8.627 6.100 1.00 93.50 108 TYR A CA 1
ATOM 860 C C . TYR A 1 108 ? 5.040 -7.538 5.483 1.00 93.50 108 TYR A C 1
ATOM 862 O O . TYR A 1 108 ? 4.080 -7.103 6.105 1.00 93.50 108 TYR A O 1
ATOM 870 N N . PHE A 1 109 ? 5.319 -7.159 4.234 1.00 94.69 109 PHE A N 1
ATOM 871 C CA . PHE A 1 109 ? 4.542 -6.163 3.510 1.00 94.69 109 PHE A CA 1
ATOM 872 C C . PHE A 1 109 ? 3.069 -6.572 3.394 1.00 94.69 109 PHE A C 1
ATOM 874 O O . PHE A 1 109 ? 2.208 -5.799 3.791 1.00 94.69 109 PHE A O 1
ATOM 881 N N . LYS A 1 110 ? 2.767 -7.804 2.964 1.00 94.12 110 LYS A N 1
ATOM 882 C CA . LYS A 1 110 ? 1.385 -8.322 2.905 1.00 94.12 110 LYS A CA 1
ATOM 883 C C . LYS A 1 110 ? 0.681 -8.298 4.262 1.00 94.12 110 LYS A C 1
ATOM 885 O O . LYS A 1 110 ? -0.482 -7.919 4.347 1.00 94.12 110 LYS A O 1
ATOM 890 N N . ASN A 1 111 ? 1.392 -8.650 5.331 1.00 93.31 111 ASN A N 1
ATOM 891 C CA . ASN A 1 111 ? 0.827 -8.682 6.679 1.00 93.31 111 ASN A CA 1
ATOM 892 C C . ASN A 1 111 ? 0.469 -7.297 7.235 1.00 93.31 111 ASN A C 1
ATOM 894 O O . ASN A 1 111 ? -0.287 -7.224 8.203 1.00 93.31 111 ASN A O 1
ATOM 898 N N . GLN A 1 112 ? 0.919 -6.202 6.611 1.00 93.00 112 GLN A N 1
ATOM 899 C CA . GLN A 1 112 ? 0.504 -4.851 7.000 1.00 93.00 112 GLN A CA 1
ATOM 900 C C . GLN A 1 112 ? -1.011 -4.635 6.855 1.00 93.00 112 GLN A C 1
ATOM 902 O O . GLN A 1 112 ? -1.570 -3.826 7.593 1.00 93.00 112 GLN A O 1
ATOM 907 N N . LEU A 1 113 ? -1.688 -5.405 5.995 1.00 91.44 113 LEU A N 1
ATOM 908 C CA . LEU A 1 113 ? -3.150 -5.388 5.861 1.00 91.44 113 LEU A CA 1
ATOM 909 C C . LEU A 1 113 ? -3.887 -5.706 7.171 1.00 91.44 113 LEU A C 1
ATOM 911 O O . LEU A 1 113 ? -5.003 -5.233 7.369 1.00 91.44 113 LEU A O 1
ATOM 915 N N . ASN A 1 114 ? -3.267 -6.481 8.068 1.00 89.56 114 ASN A N 1
ATOM 916 C CA . ASN A 1 114 ? -3.859 -6.858 9.355 1.00 89.56 114 ASN A CA 1
ATOM 917 C C . ASN A 1 114 ? -3.825 -5.717 10.380 1.00 89.56 114 ASN A C 1
ATOM 919 O O . ASN A 1 114 ? -4.523 -5.773 11.392 1.00 89.56 114 ASN A O 1
ATOM 923 N N . TYR A 1 115 ? -2.986 -4.708 10.143 1.00 89.69 115 TYR A N 1
ATOM 924 C CA . TYR A 1 115 ? -2.709 -3.634 11.096 1.00 89.69 115 TYR A CA 1
ATOM 925 C C . TYR A 1 115 ? -3.183 -2.267 10.601 1.00 89.69 115 TYR A C 1
ATOM 927 O O . TYR A 1 115 ? -3.445 -1.387 11.420 1.00 89.69 115 TYR A O 1
ATOM 935 N N . TYR A 1 116 ? -3.296 -2.082 9.284 1.00 90.50 116 TYR A N 1
ATOM 936 C CA . TYR A 1 116 ? -3.587 -0.794 8.663 1.00 90.50 116 TYR A CA 1
ATOM 937 C C . TYR A 1 116 ? -4.697 -0.908 7.614 1.00 90.50 116 TYR A C 1
ATOM 939 O O . TYR A 1 116 ? -4.747 -1.869 6.846 1.00 90.50 116 TYR A O 1
ATOM 947 N N . TYR A 1 117 ? -5.537 0.125 7.537 1.00 90.88 117 TYR A N 1
ATOM 948 C CA . TYR A 1 117 ? -6.477 0.334 6.436 1.00 90.88 117 TYR A CA 1
ATOM 949 C C . TYR A 1 117 ? -5.731 0.977 5.268 1.00 90.88 117 TYR A C 1
ATOM 951 O O . TYR A 1 117 ? -5.509 2.187 5.229 1.00 90.88 117 TYR A O 1
ATOM 959 N N . VAL A 1 118 ? -5.227 0.136 4.370 1.00 93.56 118 VAL A N 1
ATOM 960 C CA . VAL A 1 118 ? -4.297 0.551 3.322 1.00 93.56 118 VAL A CA 1
ATOM 961 C C . VAL A 1 118 ? -4.460 -0.316 2.083 1.00 93.56 118 VAL A C 1
ATOM 963 O O . VAL A 1 118 ? -4.765 -1.508 2.168 1.00 93.56 118 VAL A O 1
ATOM 966 N N . THR A 1 119 ? -4.222 0.284 0.921 1.00 95.38 119 THR A N 1
ATOM 967 C CA . THR A 1 119 ? -4.056 -0.459 -0.331 1.00 95.38 119 THR A CA 1
ATOM 968 C C . THR A 1 119 ? -2.576 -0.684 -0.576 1.00 95.38 119 THR A C 1
ATOM 970 O O . THR A 1 119 ? -1.812 0.264 -0.728 1.00 95.38 119 THR A O 1
ATOM 973 N N . LEU A 1 120 ? -2.156 -1.936 -0.609 1.00 96.69 120 LEU A N 1
ATOM 974 C CA . LEU A 1 120 ? -0.782 -2.326 -0.869 1.00 96.69 120 LEU A CA 1
ATOM 975 C C . LEU A 1 120 ? -0.654 -2.775 -2.317 1.00 96.69 120 LEU A C 1
ATOM 977 O O . LEU A 1 120 ? -1.369 -3.677 -2.751 1.00 96.69 120 LEU A O 1
ATOM 981 N N . VAL A 1 121 ? 0.277 -2.177 -3.051 1.00 97.06 121 VAL A N 1
ATOM 982 C CA . VAL A 1 121 ? 0.541 -2.524 -4.450 1.00 97.06 121 VAL A CA 1
ATOM 983 C C . VAL A 1 121 ? 1.964 -3.047 -4.569 1.00 97.06 121 VAL A C 1
ATOM 985 O O . VAL A 1 121 ? 2.912 -2.389 -4.153 1.00 97.06 121 VAL A O 1
ATOM 988 N N . ASP A 1 122 ? 2.117 -4.243 -5.116 1.00 96.44 122 ASP A N 1
ATOM 989 C CA . ASP A 1 122 ? 3.400 -4.879 -5.399 1.00 96.44 122 ASP A CA 1
ATOM 990 C C . ASP A 1 122 ? 3.669 -4.776 -6.903 1.00 96.44 122 ASP A C 1
ATOM 992 O O . ASP A 1 122 ? 2.903 -5.316 -7.708 1.00 96.44 122 ASP A O 1
ATOM 996 N N . ILE A 1 123 ? 4.714 -4.037 -7.273 1.00 96.69 123 ILE A N 1
ATOM 997 C CA . ILE A 1 123 ? 5.097 -3.794 -8.665 1.00 96.69 123 ILE A CA 1
ATOM 998 C C . ILE A 1 123 ? 6.453 -4.436 -8.914 1.00 96.69 123 ILE A C 1
ATOM 1000 O O . ILE A 1 123 ? 7.450 -4.098 -8.270 1.00 96.69 123 ILE A O 1
ATOM 1004 N N . ASP A 1 124 ? 6.483 -5.340 -9.887 1.00 96.00 124 ASP A N 1
ATOM 1005 C CA . ASP A 1 124 ? 7.727 -5.875 -10.420 1.00 96.00 124 ASP A CA 1
ATOM 1006 C C . ASP A 1 124 ? 8.278 -4.927 -11.496 1.00 96.00 124 ASP A C 1
ATOM 1008 O O . ASP A 1 124 ? 7.600 -4.644 -12.490 1.00 96.00 124 ASP A O 1
ATOM 1012 N N . VAL A 1 125 ? 9.489 -4.411 -11.282 1.00 95.38 125 VAL A N 1
ATOM 1013 C CA . VAL A 1 125 ? 10.125 -3.442 -12.187 1.00 95.38 125 VAL A CA 1
ATOM 1014 C C . VAL A 1 125 ? 10.553 -4.057 -13.518 1.00 95.38 125 VAL A C 1
ATOM 1016 O O . VAL A 1 125 ? 10.617 -3.333 -14.509 1.00 95.38 125 VAL A O 1
ATOM 1019 N N . ASP A 1 126 ? 10.787 -5.372 -13.569 1.00 94.25 126 ASP A N 1
ATOM 1020 C CA . ASP A 1 126 ? 11.130 -6.068 -14.814 1.00 94.25 126 ASP A CA 1
ATOM 1021 C C . ASP A 1 126 ? 9.883 -6.256 -15.693 1.00 94.25 126 ASP A C 1
ATOM 1023 O O . ASP A 1 126 ? 9.964 -6.258 -16.921 1.00 94.25 126 ASP A O 1
ATOM 1027 N N . ILE A 1 127 ? 8.711 -6.386 -15.060 1.00 94.12 127 ILE A N 1
ATOM 1028 C CA . ILE A 1 127 ? 7.408 -6.476 -15.734 1.00 94.12 127 ILE A CA 1
ATOM 1029 C C . ILE A 1 127 ? 6.928 -5.079 -16.163 1.00 94.12 127 ILE A C 1
ATOM 1031 O O . ILE A 1 127 ? 6.385 -4.917 -17.256 1.00 94.12 127 ILE A O 1
ATOM 1035 N N . HIS A 1 128 ? 7.159 -4.056 -15.331 1.00 94.06 128 HIS A N 1
ATOM 1036 C CA . HIS A 1 128 ? 6.685 -2.682 -15.547 1.00 94.06 128 HIS A CA 1
ATOM 1037 C C . HIS A 1 128 ? 7.825 -1.647 -15.612 1.00 94.06 128 HIS A C 1
ATOM 1039 O O . HIS A 1 128 ? 7.864 -0.720 -14.794 1.00 94.06 128 HIS A O 1
ATOM 1045 N N . PRO A 1 129 ? 8.725 -1.714 -16.613 1.00 92.56 129 PRO A N 1
ATOM 1046 C CA . PRO A 1 129 ? 9.885 -0.820 -16.694 1.00 92.56 129 PRO A CA 1
ATOM 1047 C C . PRO A 1 129 ? 9.488 0.655 -16.856 1.00 92.56 129 PRO A C 1
ATOM 1049 O O . PRO A 1 129 ? 10.126 1.544 -16.305 1.00 92.56 129 PRO A O 1
ATOM 1052 N N . LYS A 1 130 ? 8.364 0.933 -17.531 1.00 93.19 130 LYS A N 1
ATOM 1053 C CA . LYS A 1 130 ? 7.844 2.303 -17.671 1.00 93.19 130 LYS A CA 1
ATOM 1054 C C . LYS A 1 130 ? 7.490 2.927 -16.320 1.00 93.19 130 LYS A C 1
ATOM 1056 O O . LYS A 1 130 ? 7.790 4.095 -16.107 1.00 93.19 130 LYS A O 1
ATOM 1061 N N . LEU A 1 131 ? 6.880 2.155 -15.415 1.00 93.75 131 LEU A N 1
ATOM 1062 C CA . LEU A 1 131 ? 6.545 2.635 -14.071 1.00 93.75 131 LEU A CA 1
ATOM 1063 C C . LEU A 1 131 ? 7.815 2.846 -13.241 1.00 93.75 131 LEU A C 1
ATOM 1065 O O . LEU A 1 131 ? 7.917 3.846 -12.541 1.00 93.75 131 LEU A O 1
ATOM 1069 N N . ASN A 1 132 ? 8.803 1.955 -13.366 1.00 93.69 132 ASN A N 1
ATOM 1070 C CA . ASN A 1 132 ? 10.116 2.128 -12.739 1.00 93.69 132 ASN A CA 1
ATOM 1071 C C . ASN A 1 132 ? 10.769 3.464 -13.132 1.00 93.69 132 ASN A C 1
ATOM 1073 O O . ASN A 1 132 ? 11.248 4.198 -12.265 1.00 93.69 132 ASN A O 1
ATOM 1077 N N . ASP A 1 133 ? 10.745 3.792 -14.425 1.00 94.31 133 ASP A N 1
ATOM 1078 C CA . ASP A 1 133 ? 11.359 5.012 -14.950 1.00 94.31 133 ASP A CA 1
ATOM 1079 C C . ASP A 1 133 ? 10.563 6.264 -14.561 1.00 94.31 133 ASP A C 1
ATOM 1081 O O . ASP A 1 133 ? 11.145 7.251 -14.110 1.00 94.31 133 ASP A O 1
ATOM 1085 N N . GLN A 1 134 ? 9.230 6.214 -14.666 1.00 94.75 134 GLN A N 1
ATOM 1086 C CA . GLN A 1 134 ? 8.336 7.317 -14.289 1.00 94.75 134 GLN A CA 1
ATOM 1087 C C . GLN A 1 134 ? 8.438 7.675 -12.804 1.00 94.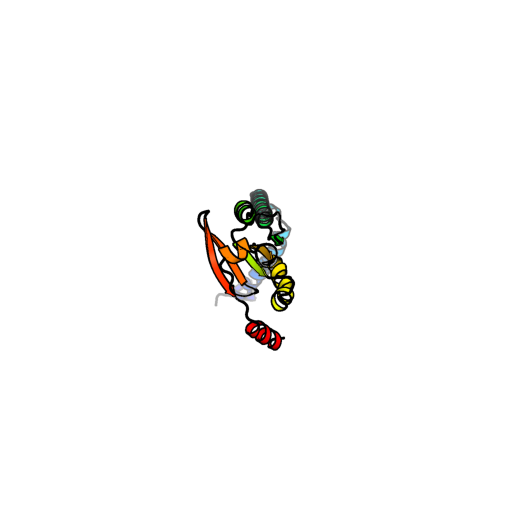75 134 GLN A C 1
ATOM 1089 O O . GLN A 1 134 ? 8.457 8.854 -12.459 1.00 94.75 134 GLN A O 1
ATOM 1094 N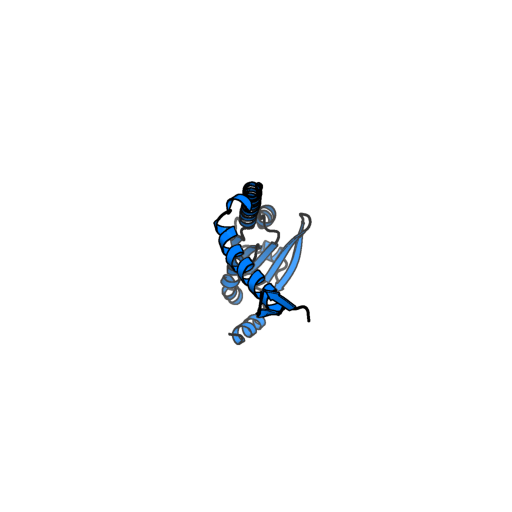 N . HIS A 1 135 ? 8.539 6.667 -11.936 1.00 95.38 135 HIS A N 1
ATOM 1095 C CA . HIS A 1 135 ? 8.709 6.845 -10.493 1.00 95.38 135 HIS A CA 1
ATOM 1096 C C . HIS A 1 135 ? 10.187 7.018 -10.091 1.00 95.38 135 HIS A C 1
ATOM 1098 O O . HIS A 1 135 ? 10.511 7.155 -8.914 1.00 95.38 135 HIS A O 1
ATOM 1104 N N . ASN A 1 136 ? 11.105 7.054 -11.067 1.00 94.88 136 ASN A N 1
ATOM 1105 C CA . ASN A 1 136 ? 12.532 7.301 -10.871 1.00 94.88 136 ASN A CA 1
ATOM 1106 C C . ASN A 1 136 ? 13.189 6.363 -9.833 1.00 94.88 136 ASN A C 1
ATOM 1108 O O . ASN A 1 136 ? 14.035 6.783 -9.035 1.00 94.88 136 ASN A O 1
ATOM 1112 N N . ILE A 1 137 ? 12.811 5.084 -9.839 1.00 95.31 137 ILE A N 1
ATOM 1113 C CA . ILE A 1 137 ? 13.269 4.100 -8.854 1.00 95.31 137 ILE A CA 1
ATOM 1114 C C . ILE A 1 137 ? 14.767 3.823 -9.037 1.00 95.31 137 ILE A C 1
ATOM 1116 O O . ILE A 1 137 ? 15.230 3.440 -10.109 1.00 95.31 137 ILE A O 1
ATOM 1120 N N . LYS A 1 138 ? 15.553 4.032 -7.971 1.00 92.94 138 LYS A N 1
ATOM 1121 C CA . LYS A 1 138 ? 17.028 3.915 -8.008 1.00 92.94 138 LYS A CA 1
ATOM 1122 C C . LYS A 1 138 ? 17.587 2.650 -7.368 1.00 92.94 138 LYS A C 1
ATOM 1124 O O . LYS A 1 138 ? 1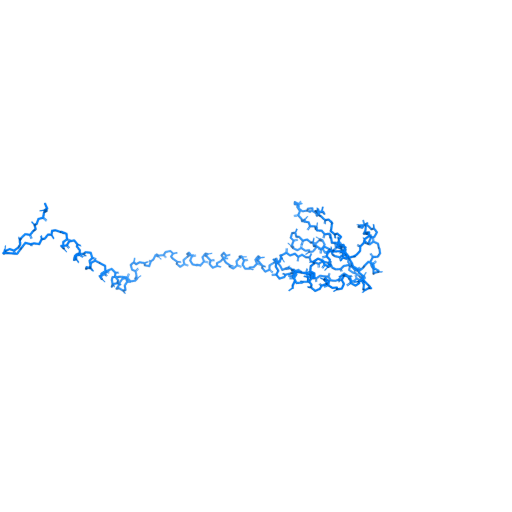8.736 2.297 -7.616 1.00 92.94 138 LYS A O 1
ATOM 1129 N N . ALA A 1 139 ? 16.814 1.995 -6.510 1.00 94.44 139 ALA A N 1
ATOM 1130 C CA . ALA A 1 139 ? 17.242 0.807 -5.783 1.00 94.44 139 ALA A CA 1
ATOM 1131 C C . ALA A 1 139 ? 16.034 -0.029 -5.353 1.00 94.44 139 ALA A C 1
ATOM 1133 O O . ALA A 1 139 ? 14.919 0.477 -5.264 1.00 94.44 139 ALA A O 1
ATOM 1134 N N . LEU A 1 140 ? 16.258 -1.309 -5.056 1.00 94.75 140 LEU A N 1
ATOM 1135 C CA . LEU A 1 140 ? 15.203 -2.231 -4.643 1.00 94.75 140 LEU A CA 1
ATOM 1136 C C . LEU A 1 140 ? 15.486 -2.835 -3.254 1.00 94.75 140 LEU A C 1
ATOM 1138 O O . LEU A 1 140 ? 16.638 -3.173 -2.964 1.00 94.75 140 LEU A O 1
ATOM 1142 N N . PRO A 1 141 ? 14.449 -3.056 -2.422 1.00 96.06 141 PRO A N 1
ATOM 1143 C CA . PRO A 1 141 ? 13.077 -2.586 -2.609 1.00 96.06 141 PRO A CA 1
ATOM 1144 C C . PRO A 1 141 ? 12.942 -1.085 -2.300 1.00 96.06 141 PRO A C 1
ATOM 1146 O O . PRO A 1 141 ? 13.577 -0.574 -1.370 1.00 96.06 141 PRO A O 1
ATOM 1149 N N . THR A 1 142 ? 12.071 -0.410 -3.051 1.00 96.88 142 THR A N 1
ATOM 1150 C CA . THR A 1 142 ? 11.641 0.974 -2.789 1.00 96.88 142 THR A CA 1
ATOM 1151 C C . THR A 1 142 ? 10.158 0.990 -2.454 1.00 96.88 142 THR A C 1
ATOM 1153 O O . THR A 1 142 ? 9.379 0.257 -3.060 1.00 96.88 142 THR A O 1
ATOM 1156 N N . PHE A 1 143 ? 9.775 1.816 -1.488 1.00 97.00 143 PHE A N 1
ATOM 1157 C CA . PHE A 1 143 ? 8.398 1.995 -1.054 1.00 97.00 143 PHE A CA 1
ATOM 1158 C C . PHE A 1 143 ? 7.972 3.438 -1.225 1.00 97.00 143 PHE A C 1
ATOM 1160 O O . PHE A 1 143 ? 8.671 4.334 -0.760 1.00 97.00 143 PHE A O 1
ATOM 1167 N N . GLU A 1 144 ? 6.806 3.647 -1.808 1.00 97.62 144 GLU A N 1
ATOM 1168 C CA . GLU A 1 144 ? 6.190 4.957 -1.945 1.00 97.62 144 GLU A CA 1
ATOM 1169 C C . GLU A 1 144 ? 4.878 4.995 -1.175 1.00 97.62 144 GLU A C 1
ATOM 1171 O O . GLU A 1 144 ? 4.047 4.093 -1.296 1.00 97.62 144 GLU A O 1
ATOM 1176 N N . PHE A 1 145 ? 4.710 6.034 -0.365 1.00 97.56 145 PHE A N 1
ATOM 1177 C CA . PHE A 1 145 ? 3.547 6.237 0.487 1.00 97.56 145 PHE A CA 1
ATOM 1178 C C . PHE A 1 145 ? 2.700 7.361 -0.088 1.00 97.56 145 PHE A C 1
ATOM 1180 O O . PHE A 1 145 ? 3.125 8.515 -0.099 1.00 97.56 145 PHE A O 1
ATOM 1187 N N . TYR A 1 146 ? 1.494 7.022 -0.522 1.00 97.38 146 TYR A N 1
ATOM 1188 C CA . TYR A 1 146 ? 0.517 7.958 -1.049 1.00 97.38 146 TYR A CA 1
ATOM 1189 C C . TYR A 1 146 ? -0.637 8.136 -0.070 1.00 97.38 146 TYR A C 1
ATOM 1191 O O . TYR A 1 146 ? -1.115 7.170 0.534 1.00 97.38 146 TYR A O 1
ATOM 1199 N N . PHE A 1 147 ? -1.106 9.374 0.046 1.00 95.94 147 PHE A N 1
ATOM 1200 C CA . PHE A 1 147 ? -2.322 9.714 0.775 1.00 95.94 147 PHE A CA 1
ATOM 1201 C C . PHE A 1 147 ? -3.272 10.508 -0.109 1.00 95.94 147 PHE A C 1
ATOM 1203 O O . PHE A 1 147 ? -2.840 11.372 -0.873 1.00 95.94 147 PHE A O 1
ATOM 1210 N N . ASN A 1 148 ? -4.563 10.211 0.011 1.00 94.75 148 ASN A N 1
ATOM 1211 C CA . ASN A 1 148 ? -5.606 11.013 -0.601 1.00 94.75 148 ASN A CA 1
ATOM 1212 C C . ASN A 1 148 ? -5.913 12.202 0.316 1.00 94.75 148 ASN A C 1
ATOM 1214 O O . ASN A 1 148 ? -6.390 12.025 1.440 1.00 94.75 148 ASN A O 1
ATOM 1218 N N . LEU A 1 149 ? -5.603 13.405 -0.157 1.00 92.88 149 LEU A N 1
ATOM 1219 C CA . LEU A 1 149 ? -5.868 14.665 0.522 1.00 92.88 149 LEU A CA 1
ATOM 1220 C C . LEU A 1 149 ? -6.742 15.505 -0.403 1.00 92.88 149 LEU A C 1
ATOM 1222 O O . LEU A 1 149 ? -6.333 15.831 -1.510 1.00 92.88 149 LEU A O 1
ATOM 1226 N N . ASN A 1 150 ? -7.949 15.855 0.043 1.00 90.62 150 ASN A N 1
ATOM 1227 C CA . ASN A 1 150 ? -8.879 16.689 -0.727 1.00 90.62 150 ASN A CA 1
ATOM 1228 C C . ASN A 1 150 ? -9.155 16.162 -2.153 1.00 90.62 150 ASN A C 1
ATOM 1230 O O . ASN A 1 150 ? -9.227 16.945 -3.095 1.00 90.62 150 ASN A O 1
ATOM 1234 N N . ASN A 1 151 ? -9.328 14.843 -2.306 1.00 87.56 151 ASN A N 1
ATOM 1235 C CA . ASN A 1 151 ? -9.509 14.142 -3.586 1.00 87.56 151 ASN A CA 1
ATOM 1236 C C . ASN A 1 151 ? -8.277 14.125 -4.510 1.00 87.56 151 ASN A C 1
ATOM 1238 O O . ASN A 1 151 ? -8.384 13.674 -5.650 1.00 87.56 151 ASN A O 1
ATOM 1242 N N . GLU A 1 152 ? -7.105 14.534 -4.027 1.00 92.75 152 GLU A N 1
ATOM 1243 C CA . GLU A 1 152 ? -5.842 14.459 -4.760 1.00 92.75 152 GLU A CA 1
ATOM 1244 C C . GLU A 1 152 ? -4.879 13.473 -4.096 1.00 92.75 152 GLU A C 1
ATOM 1246 O O . GLU A 1 152 ? -4.765 13.399 -2.871 1.00 92.75 152 GLU A O 1
ATOM 1251 N N . TRP A 1 153 ? -4.171 12.692 -4.910 1.00 95.00 153 TRP A N 1
ATOM 1252 C CA . TRP A 1 153 ? -3.173 11.744 -4.424 1.00 95.00 153 TRP A CA 1
ATOM 1253 C C . TRP A 1 153 ? -1.812 12.414 -4.309 1.00 95.00 153 TRP A C 1
ATOM 1255 O O . TRP A 1 153 ? -1.218 12.813 -5.309 1.00 95.00 153 TRP A O 1
ATOM 1265 N N . VAL A 1 154 ? -1.297 12.486 -3.086 1.00 96.25 154 VAL A N 1
ATOM 1266 C CA . VAL A 1 154 ? -0.008 13.111 -2.787 1.00 96.25 154 VAL A CA 1
ATOM 1267 C C . VAL A 1 154 ? 0.991 12.038 -2.375 1.00 96.25 154 VAL A C 1
ATOM 1269 O O . VAL A 1 154 ? 0.720 11.251 -1.465 1.00 96.25 154 VAL A O 1
ATOM 1272 N N . LEU A 1 155 ? 2.155 12.013 -3.032 1.00 96.62 155 LEU A N 1
ATOM 1273 C CA . LEU A 1 155 ? 3.306 11.224 -2.592 1.00 96.62 155 LEU A CA 1
ATOM 1274 C C . LEU A 1 155 ? 3.904 11.888 -1.349 1.00 96.62 155 LEU A C 1
ATOM 1276 O O . LEU A 1 155 ? 4.464 12.979 -1.425 1.00 96.62 155 LEU A O 1
ATOM 1280 N N . VAL A 1 156 ? 3.777 11.229 -0.202 1.00 96.00 156 VAL A N 1
ATOM 1281 C CA . VAL A 1 156 ? 4.228 11.752 1.094 1.00 96.00 156 VAL A CA 1
ATOM 1282 C C . VAL A 1 156 ? 5.679 11.377 1.361 1.00 96.00 156 VAL A C 1
ATOM 1284 O O . VAL A 1 156 ? 6.444 12.179 1.893 1.00 96.00 156 VAL A O 1
ATOM 1287 N N . HIS A 1 157 ? 6.065 10.143 1.032 1.00 94.31 157 HIS A N 1
ATOM 1288 C CA . HIS A 1 157 ? 7.404 9.655 1.334 1.00 94.31 157 HIS A CA 1
ATOM 1289 C C . HIS A 1 157 ? 7.837 8.540 0.386 1.00 94.31 157 HIS A C 1
ATOM 1291 O O . HIS A 1 157 ? 7.038 7.671 0.037 1.00 94.31 157 HIS A O 1
ATOM 1297 N N . THR A 1 158 ? 9.135 8.508 0.081 1.00 95.75 158 THR A N 1
ATOM 1298 C CA . THR A 1 158 ? 9.797 7.399 -0.614 1.00 95.75 158 THR A CA 1
ATOM 1299 C C . THR A 1 158 ? 10.873 6.813 0.295 1.00 95.75 158 THR A C 1
ATOM 1301 O O . THR A 1 158 ? 11.716 7.537 0.822 1.00 95.75 158 THR A O 1
ATOM 1304 N N . VAL A 1 159 ? 10.832 5.506 0.546 1.00 94.31 159 VAL A N 1
ATOM 1305 C CA . VAL A 1 159 ? 11.775 4.800 1.425 1.00 94.31 159 VAL A CA 1
ATOM 1306 C C . VAL A 1 159 ? 12.501 3.726 0.634 1.00 94.31 159 VAL A C 1
ATOM 1308 O O . VAL A 1 159 ? 11.876 2.832 0.072 1.00 94.31 159 VAL A O 1
ATOM 1311 N N . ILE A 1 160 ? 13.830 3.766 0.657 1.00 92.38 160 ILE A N 1
ATOM 1312 C CA . ILE A 1 160 ? 14.681 2.729 0.072 1.00 92.38 160 ILE A CA 1
ATOM 1313 C C . ILE A 1 160 ? 15.232 1.871 1.206 1.00 92.38 160 ILE A C 1
ATOM 1315 O O . ILE A 1 160 ? 15.949 2.370 2.079 1.00 92.38 160 ILE A O 1
ATOM 1319 N N . ILE A 1 161 ? 14.937 0.571 1.200 1.00 84.31 161 ILE A N 1
ATOM 1320 C CA . ILE A 1 161 ? 15.486 -0.333 2.216 1.00 84.31 161 ILE A CA 1
ATOM 1321 C C . ILE A 1 161 ? 16.798 -0.922 1.705 1.00 84.31 161 ILE A C 1
ATOM 1323 O O . ILE A 1 161 ? 16.825 -1.860 0.913 1.00 84.31 161 ILE A O 1
ATOM 1327 N N . SER A 1 162 ? 17.909 -0.393 2.215 1.00 76.19 162 SER A N 1
ATOM 1328 C CA . SER A 1 162 ? 19.234 -0.968 1.978 1.00 76.19 162 SER A CA 1
ATOM 1329 C C . SER A 1 162 ? 19.449 -2.251 2.793 1.00 76.19 162 SER A C 1
ATOM 1331 O O . SER A 1 162 ? 18.953 -2.397 3.914 1.00 76.19 162 SER A O 1
ATOM 1333 N N . TYR A 1 163 ? 20.286 -3.156 2.276 1.00 65.00 163 TYR A N 1
ATOM 1334 C CA . TYR A 1 163 ? 20.742 -4.371 2.965 1.00 65.00 163 TYR A CA 1
ATOM 1335 C C . TYR A 1 163 ? 21.261 -4.116 4.393 1.00 65.00 163 TYR A C 1
ATOM 1337 O O . TYR A 1 163 ? 21.101 -4.975 5.264 1.00 65.00 163 TYR A O 1
ATOM 1345 N N . LYS A 1 164 ? 21.829 -2.931 4.665 1.00 62.22 164 LYS A N 1
ATOM 1346 C CA . LYS A 1 164 ? 22.311 -2.543 6.004 1.00 62.22 164 LYS A CA 1
ATOM 1347 C C . LYS A 1 164 ? 21.180 -2.494 7.042 1.00 62.22 164 LYS A C 1
ATOM 1349 O O . LYS A 1 164 ? 21.374 -2.916 8.179 1.00 62.22 164 LYS A O 1
ATOM 1354 N N . TYR A 1 165 ? 19.985 -2.068 6.634 1.00 58.91 165 TYR A N 1
ATOM 1355 C CA . TYR A 1 165 ? 18.794 -2.033 7.486 1.00 58.91 165 TYR A CA 1
ATOM 1356 C C . TYR A 1 165 ? 18.314 -3.450 7.838 1.00 58.91 165 TYR A C 1
ATOM 1358 O O . TYR A 1 165 ? 17.947 -3.739 8.976 1.00 58.91 165 TYR A O 1
ATOM 1366 N N . PHE A 1 166 ? 18.410 -4.375 6.878 1.00 57.91 166 PHE A N 1
ATOM 1367 C CA . PHE A 1 166 ? 18.045 -5.777 7.079 1.00 57.91 166 PHE A CA 1
ATOM 1368 C C . PHE A 1 166 ? 18.987 -6.496 8.063 1.00 57.91 166 PHE A C 1
ATOM 1370 O O . PHE A 1 166 ? 18.551 -7.353 8.832 1.00 57.91 166 PHE A O 1
ATOM 1377 N N . SER A 1 167 ? 20.276 -6.134 8.073 1.00 57.00 167 SER A N 1
ATOM 1378 C CA . SER A 1 167 ? 21.250 -6.678 9.029 1.00 57.00 167 SER A CA 1
ATOM 1379 C C . SER A 1 167 ? 20.966 -6.243 10.471 1.00 57.00 167 SER A C 1
ATOM 1381 O O . SER A 1 167 ? 21.110 -7.052 11.381 1.00 57.00 167 SER A O 1
ATOM 1383 N N . LEU A 1 168 ? 20.525 -4.997 10.679 1.00 55.19 168 LEU A N 1
ATOM 1384 C CA . LEU A 1 168 ? 20.188 -4.456 12.003 1.00 55.19 168 LEU A CA 1
ATOM 1385 C C . LEU A 1 168 ? 18.901 -5.057 12.587 1.00 55.19 168 LEU A C 1
ATOM 1387 O O . LEU A 1 168 ? 18.796 -5.238 13.798 1.00 55.19 168 LEU A O 1
ATOM 1391 N N . TYR A 1 169 ? 17.925 -5.400 11.742 1.00 54.41 169 TYR A N 1
ATOM 1392 C CA . TYR A 1 169 ? 16.702 -6.068 12.200 1.00 54.41 169 TYR A CA 1
ATOM 1393 C C . TYR A 1 169 ? 16.957 -7.533 12.599 1.00 54.41 169 TYR A C 1
ATOM 1395 O O . TYR A 1 169 ? 16.301 -8.060 13.494 1.00 54.41 169 TYR A O 1
ATOM 1403 N N . ARG A 1 170 ? 17.954 -8.189 11.984 1.00 52.03 170 ARG A N 1
ATOM 1404 C CA . ARG A 1 170 ? 18.358 -9.567 12.314 1.00 52.03 170 ARG A CA 1
ATOM 1405 C C . ARG A 1 170 ? 18.981 -9.695 13.709 1.00 52.03 170 ARG A C 1
ATOM 1407 O O . ARG A 1 170 ? 18.878 -10.762 14.291 1.00 52.03 170 ARG A O 1
ATOM 1414 N N . THR A 1 171 ? 19.601 -8.643 14.241 1.00 49.19 171 THR A N 1
ATOM 1415 C CA . THR A 1 171 ? 20.262 -8.663 15.560 1.00 49.19 171 THR A CA 1
ATOM 1416 C C . THR A 1 171 ? 19.341 -8.295 16.729 1.00 49.19 171 THR A C 1
ATOM 1418 O O . THR A 1 171 ? 19.810 -8.213 17.857 1.00 49.19 171 THR A O 1
ATOM 1421 N N . ARG A 1 172 ? 18.050 -8.023 16.480 1.00 50.59 172 ARG A N 1
ATOM 1422 C CA . ARG A 1 172 ? 17.049 -7.684 17.516 1.00 50.59 172 ARG A CA 1
ATOM 1423 C C . ARG A 1 172 ? 16.034 -8.801 17.805 1.00 50.59 172 ARG A C 1
ATOM 1425 O O . ARG A 1 172 ? 15.087 -8.565 18.550 1.00 50.59 172 ARG A O 1
ATOM 1432 N N . LYS A 1 173 ? 16.215 -9.981 17.216 1.00 41.12 173 LYS A N 1
ATOM 1433 C CA . LYS A 1 173 ? 15.534 -11.221 17.608 1.00 41.12 173 LYS A CA 1
ATOM 1434 C C . LYS A 1 173 ? 16.526 -12.102 18.345 1.00 41.12 173 LYS A C 1
ATOM 1436 O O . LYS A 1 173 ? 16.075 -12.777 19.288 1.00 41.12 173 LYS A O 1
#

Foldseek 3Di:
DDWDDDPPDIDDVVVVVVVVVVVCVVVVVVVCVVPVVVPPDPCVVVVVVVVVVVVVVVVVVVVLLQAEEEEAALPRDPVCVLVVHPAQKEKEWEAAPPDPVCVVCVVVQVCVSVVDSYYYYYYYCVSPVVVCVVVVPDAPGKMWMWGQDPNDIDTPDIDHDDPVNVVVVVVVD

InterPro domains:
  IPR013766 Thioredoxin domain [PF00085] (86-148)
  IPR036249 Thioredoxin-like superfamily [SSF52833] (67-155)
  IPR050620 Thioredoxin H-type-like [PTHR10438] (70-148)

pLDDT: mean 83.68, std 13.4, range [41.12, 97.62]

Radius of gyration: 33.21 Å; chains: 1; bounding box: 62×28×99 Å

Organism: NCBI:txid478859